Protein 3H3M (pdb70)

Radius of gyration: 16.17 Å; Cα contacts (8 Å, |Δi|>4): 154; chains: 2; bounding box: 50×32×34 Å

Secondary structure (DSSP, 8-state):
--HHHHHHHHHHHHH--HHHHTT-HHHHHHHHHHHHHHHHHHHHH-S-S---STTT--HHHHHHHHHHHHHHHHHHHHHHHHHHHH-/-THHHHHHHHHHHH--HHHHTT-HHHHHHHHHHHHHHHHHH----HHHH--HHHHHHHHHHHHHHHHHHHHHHHHHHHH-

Sequence (167 aa):
APVLEIYQDIANLTSRLAAANASNWDLVLNHGQEYVCLVERLRELEPGEPLDEAARGKFDLLVRILENDAAVRDLALPQLARLSDLLPVLEIYQDIANLTSRLAAANASNWDLVLNHGQEYVCLVERLRELDEAARGKFDLLVRILENDAAVRDLALPQLARLSDLL

CATH classification: 1.20.58.380

B-factor: mean 13.28, std 10.55, range [2.0, 56.04]

InterPro domains:
  IPR008622 Flagellar protein FliT [PF05400] (21-120)

Organism: Bordetella bronchiseptica (strain ATCC BAA-588 / NCTC 13252 / RB50) (NCBI:txid257310)

Foldseek 3Di:
DCLLVLLVVLLVLLVCLVCLVVVNVVVNVVSVVVNVVSVVVNVVCDDDDDDDVVSVVSVVSVVSNVVSVVSSCVSPVVVVVVVVVVD/DLVVLLQVLLVLLVCLVCLVVVVVVVNVVSVVVNVVSVVVSVVDDPVRVVSVVSVVSNVVSVVSSCVSPVVVVVVVVVVD

Nearest PDB structures (foldseek):
  3h3m-assembly1_A  TM=1.012E+00  e=1.451E-10  Bordetella bronchiseptica
  3a7m-assembly1_B  TM=8.554E-01  e=2.026E-02  Salmonella enterica subsp. enterica serovar Typhimurium
  3pur-assembly2_C  TM=3.095E-01  e=3.708E+00  Caenorhabditis elegans

Solvent-accessible surface area: 8475 Å² total

Structure (mmCIF, N/CA/C/O backbone):
data_3H3M
#
_entry.id   3H3M
#
_cell.length_a   67.751
_cell.length_b   67.751
_cell.length_c   82.289
_cell.angle_alpha   90.00
_cell.angle_beta   90.00
_cell.angle_gamma   90.00
#
_symmetry.space_group_name_H-M   'P 41 21 2'
#
loop_
_entity.id
_entity.type
_entity.pdbx_description
1 polymer 'Flagellar protein FliT'
2 non-polymer 'UNKNOWN LIGAND'
3 water water
#
loop_
_atom_site.group_PDB
_atom_site.id
_atom_site.type_symbol
_atom_site.label_atom_id
_atom_site.label_alt_id
_atom_site.label_comp_id
_atom_site.label_asym_id
_atom_site.label_entity_id
_atom_site.label_seq_id
_atom_site.pdbx_PDB_ins_code
_atom_site.Cartn_x
_atom_site.Cartn_y
_atom_site.Cartn_z
_atom_site.occupancy
_atom_site.B_iso_or_equiv
_atom_site.auth_seq_id
_atom_site.auth_comp_id
_atom_site.auth_asym_id
_atom_site.auth_atom_id
_atom_site.pdbx_PDB_model_num
ATOM 1 N N . ALA A 1 18 ? 19.347 40.055 53.755 1.00 45.73 18 ALA A N 1
ATOM 2 C CA . ALA A 1 18 ? 19.087 39.593 52.344 1.00 44.94 18 ALA A CA 1
ATOM 3 C C . ALA A 1 18 ? 20.418 39.589 51.524 1.00 44.38 18 ALA A C 1
ATOM 4 O O . ALA A 1 18 ? 21.431 40.243 51.936 1.00 45.11 18 ALA A O 1
ATOM 6 N N . PRO A 1 19 ? 20.437 38.845 50.387 1.00 41.48 19 PRO A N 1
ATOM 7 C CA . PRO A 1 19 ? 21.691 38.611 49.648 1.00 39.30 19 PRO A CA 1
ATOM 8 C C . PRO A 1 19 ? 22.139 39.732 48.702 1.00 36.85 19 PRO A C 1
ATOM 9 O O . PRO A 1 19 ? 23.343 39.866 48.455 1.00 36.65 19 PRO A O 1
ATOM 13 N N . VAL A 1 20 ? 21.201 40.518 48.171 1.00 33.79 20 VAL A N 1
ATOM 14 C CA . VAL A 1 20 ? 21.557 41.634 47.275 1.00 31.17 20 VAL A CA 1
ATOM 15 C C . VAL A 1 20 ? 22.241 42.762 48.029 1.00 29.00 20 VAL A C 1
ATOM 16 O O . VAL A 1 20 ? 23.042 43.507 47.456 1.00 28.19 20 VAL A O 1
ATOM 20 N N . LEU A 1 21 ? 21.927 42.878 49.315 1.00 26.52 21 LEU A N 1
ATOM 21 C CA . LEU A 1 21 ? 22.662 43.765 50.188 1.00 24.87 21 LEU A CA 1
ATOM 22 C C . LEU A 1 21 ? 24.151 43.336 50.212 1.00 23.43 21 LEU A C 1
ATOM 23 O O . LEU A 1 21 ? 25.030 44.185 50.355 1.00 22.90 21 LEU A O 1
ATOM 25 N N . GLU A 1 22 ? 24.438 42.039 50.030 1.00 21.92 22 GLU A N 1
ATOM 26 C CA . GLU A 1 22 ? 25.825 41.534 50.109 1.00 20.54 22 GLU A CA 1
ATOM 27 C C . GLU A 1 22 ? 26.651 42.115 48.986 1.00 19.28 22 GLU A C 1
ATOM 28 O O . GLU A 1 22 ? 27.810 42.473 49.202 1.00 19.50 22 GLU A O 1
ATOM 30 N N . ILE A 1 23 ? 26.050 42.216 47.796 1.00 17.63 23 ILE A N 1
ATOM 31 C CA . ILE A 1 23 ? 26.753 42.748 46.616 1.00 16.19 23 ILE A CA 1
ATOM 32 C C . ILE A 1 23 ? 26.971 44.267 46.682 1.00 14.46 23 ILE A C 1
ATOM 33 O O . ILE A 1 23 ? 28.017 44.747 46.266 1.00 14.53 23 ILE A O 1
ATOM 38 N N . TYR A 1 24 ? 26.013 45.021 47.197 1.00 12.38 24 TYR A N 1
ATOM 39 C CA . TYR A 1 24 ? 26.244 46.430 47.369 1.00 11.80 24 TYR A CA 1
ATOM 40 C C . TYR A 1 24 ? 27.414 46.665 48.324 1.00 10.99 24 TYR A C 1
ATOM 41 O O . TYR A 1 24 ? 28.218 47.570 48.139 1.00 9.25 24 TYR A O 1
ATOM 50 N N . GLN A 1 25 ? 27.491 45.848 49.364 1.00 1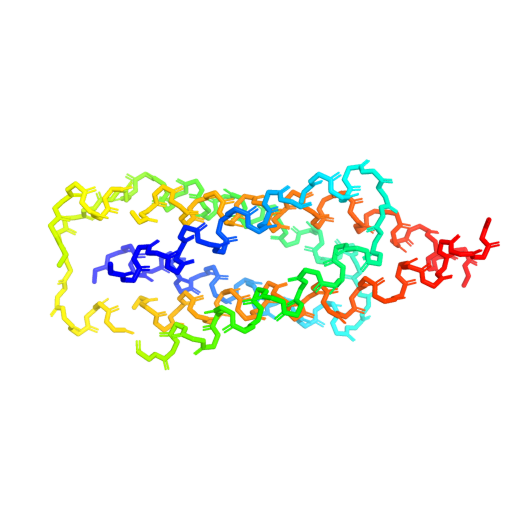0.51 25 GLN A N 1
ATOM 51 C CA . GLN A 1 25 ? 28.573 45.969 50.335 1.00 9.91 25 GLN A CA 1
ATOM 52 C C . GLN A 1 25 ? 29.907 45.734 49.630 1.00 8.19 25 GLN A C 1
ATOM 53 O O . GLN A 1 25 ? 30.815 46.532 49.748 1.00 7.77 25 GLN A O 1
ATOM 59 N N . ASP A 1 26 ? 29.990 44.656 48.861 1.00 7.15 26 ASP A N 1
ATOM 60 C CA . ASP A 1 26 ? 31.209 44.309 48.140 1.00 7.04 26 ASP A CA 1
ATOM 61 C C . ASP A 1 26 ? 31.655 45.369 47.181 1.00 5.95 26 ASP A C 1
ATOM 62 O O . ASP A 1 26 ? 32.858 45.539 47.001 1.00 6.18 26 ASP A O 1
ATOM 67 N N . ILE A 1 27 ? 30.701 46.034 46.523 1.00 5.58 27 ILE A N 1
ATOM 68 C CA . ILE A 1 27 ? 31.006 47.141 45.589 1.00 5.56 27 ILE A CA 1
ATOM 69 C C . ILE A 1 27 ? 31.488 48.385 46.333 1.00 5.13 27 ILE A C 1
ATOM 70 O O . ILE A 1 27 ? 32.419 49.075 45.877 1.00 6.04 27 ILE A O 1
ATOM 75 N N . ALA A 1 28 ? 30.858 48.671 47.462 1.00 3.66 28 ALA A N 1
ATOM 76 C CA . ALA A 1 28 ? 31.344 49.687 48.344 1.00 3.49 28 ALA A CA 1
ATOM 77 C C . ALA A 1 28 ? 32.766 49.336 48.795 1.00 3.25 28 ALA A C 1
ATOM 78 O O . ALA A 1 28 ? 33.652 50.180 48.792 1.00 3.24 28 ALA A O 1
ATOM 80 N N . ASN A 1 29 ? 33.030 48.081 49.136 1.00 3.17 29 ASN A N 1
ATOM 81 C CA . ASN A 1 29 ? 34.378 47.766 49.643 1.00 3.00 29 ASN A CA 1
ATOM 82 C C . ASN A 1 29 ? 35.394 47.939 48.532 1.00 2.00 29 ASN A C 1
ATOM 83 O O . ASN A 1 29 ? 36.463 48.547 48.728 1.00 2.00 29 ASN A O 1
ATOM 88 N N . LEU A 1 30 ? 35.021 47.451 47.355 1.00 2.00 30 LEU A N 1
ATOM 89 C CA . LEU A 1 30 ? 35.863 47.541 46.192 1.00 2.00 30 LEU A CA 1
ATOM 90 C C . LEU A 1 30 ? 36.137 48.986 45.797 1.00 2.00 30 LEU A C 1
ATOM 91 O O . LEU A 1 30 ? 37.261 49.336 45.526 1.00 2.00 30 LEU A O 1
ATOM 96 N N . THR A 1 31 ? 35.102 49.825 45.806 1.00 2.00 31 THR A N 1
ATOM 97 C CA . THR A 1 31 ? 35.255 51.245 45.451 1.00 2.00 31 THR A CA 1
ATOM 98 C C . THR A 1 31 ? 36.122 51.988 46.468 1.00 2.04 31 THR A C 1
ATOM 99 O O . THR A 1 31 ? 36.806 52.943 46.104 1.00 2.00 31 THR A O 1
ATOM 103 N N . SER A 1 32 ? 36.125 51.514 47.722 1.00 2.85 32 SER A N 1
ATOM 104 C CA . SER A 1 32 ? 37.008 52.058 48.754 1.00 3.38 32 SER A CA 1
ATOM 105 C C . SER A 1 32 ? 38.480 51.656 48.487 1.00 3.62 32 SER A C 1
ATOM 106 O O . SER A 1 32 ? 39.410 52.459 48.672 1.00 2.60 32 SER A O 1
ATOM 109 N N . ARG A 1 33 ? 38.697 50.420 48.050 1.00 3.98 33 ARG A N 1
ATOM 110 C CA . ARG A 1 33 ? 40.026 50.016 47.572 1.00 3.98 33 ARG A CA 1
ATOM 111 C C . ARG A 1 33 ? 40.428 50.865 46.371 1.00 3.34 33 ARG A C 1
ATOM 112 O O . ARG A 1 33 ? 41.581 51.311 46.275 1.00 3.02 33 ARG A O 1
ATOM 128 N N . LEU A 1 35 ? 39.588 53.878 45.691 1.00 2.00 35 LEU A N 1
ATOM 129 C CA . LEU A 1 35 ? 39.946 55.181 46.312 1.00 2.00 35 LEU A CA 1
ATOM 130 C C . LEU A 1 35 ? 41.343 55.186 46.945 1.00 2.00 35 LEU A C 1
ATOM 131 O O . LEU A 1 35 ? 42.071 56.129 46.733 1.00 2.46 35 LEU A O 1
ATOM 136 N N . ALA A 1 36 ? 41.693 54.145 47.703 1.00 2.08 36 ALA A N 1
ATOM 137 C CA . ALA A 1 36 ? 43.036 54.024 48.265 1.00 3.34 36 ALA A CA 1
ATOM 138 C C . ALA A 1 36 ? 44.156 54.008 47.190 1.00 3.65 36 ALA A C 1
ATOM 139 O O . ALA A 1 36 ? 45.145 54.699 47.334 1.00 5.41 36 ALA A O 1
ATOM 141 N N . ALA A 1 37 ? 44.013 53.215 46.141 1.00 3.16 37 ALA A N 1
ATOM 142 C CA . ALA A 1 37 ? 44.917 53.274 44.996 1.00 2.61 37 ALA A CA 1
ATOM 143 C C . ALA A 1 37 ? 45.012 54.660 44.336 1.00 2.46 37 ALA A C 1
ATOM 144 O O . ALA A 1 37 ? 46.091 55.138 44.013 1.00 3.49 37 ALA A O 1
ATOM 146 N N . ALA A 1 38 ? 43.881 55.258 44.038 1.00 2.00 38 ALA A N 1
ATOM 147 C CA . ALA A 1 38 ? 43.846 56.619 43.484 1.00 2.00 38 ALA A CA 1
ATOM 148 C C . ALA A 1 38 ? 44.591 57.618 44.392 1.00 2.00 38 ALA A C 1
ATOM 149 O O . ALA A 1 38 ? 45.361 58.461 43.941 1.00 2.26 38 ALA A O 1
ATOM 151 N N . ASN A 1 39 ? 44.330 57.525 45.675 1.00 2.00 39 ASN A N 1
ATOM 152 C CA . ASN A 1 39 ? 45.066 58.261 46.662 1.00 2.00 39 ASN A CA 1
ATOM 153 C C . ASN A 1 39 ? 46.615 58.144 46.509 1.00 2.00 39 ASN A C 1
ATOM 154 O O . ASN A 1 39 ? 47.331 59.111 46.770 1.00 2.00 39 ASN A O 1
ATOM 159 N N . ALA A 1 40 ? 47.093 56.967 46.098 1.00 2.00 40 ALA A N 1
ATOM 160 C CA . ALA A 1 40 ? 48.517 56.660 46.017 1.00 2.00 40 ALA A CA 1
ATOM 161 C C . ALA A 1 40 ? 48.955 56.837 44.583 1.00 2.00 40 ALA A C 1
ATOM 162 O O . ALA A 1 40 ? 50.043 56.416 44.242 1.00 2.00 40 ALA A O 1
ATOM 164 N N . SER A 1 41 ? 48.089 57.391 43.751 1.00 2.00 41 SER A N 1
ATOM 165 C CA . SER A 1 41 ? 48.361 57.562 42.321 1.00 2.59 41 SER A CA 1
ATOM 166 C C . SER A 1 41 ? 48.677 56.267 41.579 1.00 2.59 41 SER A C 1
ATOM 167 O O . SER A 1 41 ? 49.459 56.253 40.643 1.00 3.04 41 SER A O 1
ATOM 170 N N . ASN A 1 42 ? 48.037 55.185 41.975 1.00 2.51 42 ASN A N 1
ATOM 171 C CA . ASN A 1 42 ? 48.328 53.899 41.363 1.00 2.95 42 ASN A CA 1
ATOM 172 C C . ASN A 1 42 ? 47.180 53.671 40.423 1.00 2.68 42 ASN A C 1
ATOM 173 O O . ASN A 1 42 ? 46.183 53.011 40.724 1.00 3.49 42 ASN A O 1
ATOM 178 N N . TRP A 1 43 ? 47.322 54.296 39.281 1.00 2.25 43 TRP A N 1
ATOM 179 C CA . TRP A 1 43 ? 46.270 54.304 38.286 1.00 2.00 43 TRP A CA 1
ATOM 180 C C . TRP A 1 43 ? 46.010 52.907 37.781 1.00 2.00 43 TRP A C 1
ATOM 181 O O . TRP A 1 43 ? 44.872 52.524 37.655 1.00 2.00 43 TRP A O 1
ATOM 192 N N . ASP A 1 44 ? 47.055 52.119 37.639 1.00 2.00 44 ASP A N 1
ATOM 193 C CA . ASP A 1 44 ? 46.954 50.757 37.083 1.00 2.00 44 ASP A CA 1
ATOM 194 C C . ASP A 1 44 ? 46.273 49.766 38.028 1.00 2.00 44 ASP A C 1
ATOM 195 O O . ASP A 1 44 ? 45.584 48.848 37.572 1.00 2.00 44 ASP A O 1
ATOM 200 N N . LEU A 1 45 ? 46.429 49.983 39.319 1.00 2.00 45 LEU A N 1
ATOM 201 C CA . LEU A 1 45 ? 45.707 49.237 40.308 1.00 2.00 45 LEU A CA 1
ATOM 202 C C . LEU A 1 45 ? 44.250 49.629 40.257 1.00 2.00 45 LEU A C 1
ATOM 203 O O . LEU A 1 45 ? 43.352 48.757 40.199 1.00 2.08 45 LEU A O 1
ATOM 208 N N . VAL A 1 46 ? 43.981 50.929 40.207 1.00 2.00 46 VAL A N 1
ATOM 209 C CA . VAL A 1 46 ? 42.587 51.385 40.156 1.00 2.00 46 VAL A CA 1
ATOM 210 C C . VAL A 1 46 ? 41.898 50.667 39.008 1.00 2.00 46 VAL A C 1
ATOM 211 O O . VAL A 1 46 ? 40.807 50.116 39.192 1.00 2.00 46 VAL A O 1
ATOM 215 N N . LEU A 1 47 ? 42.546 50.659 37.831 1.00 2.00 47 LEU A N 1
ATOM 216 C CA . LEU A 1 47 ? 42.012 49.965 36.653 1.00 2.00 47 LEU A CA 1
ATOM 217 C C . LEU A 1 47 ? 41.872 48.465 36.877 1.00 2.04 47 LEU A C 1
ATOM 218 O O . LEU A 1 47 ? 40.940 47.848 36.413 1.00 2.00 47 LEU A O 1
ATOM 223 N N . ASN A 1 48 ? 42.853 47.873 37.558 1.00 2.11 48 ASN A N 1
ATOM 224 C CA . ASN A 1 48 ? 42.782 46.456 37.803 1.00 2.36 48 ASN A CA 1
ATOM 225 C C . ASN A 1 48 ? 41.583 46.109 38.690 1.00 2.18 48 ASN A C 1
ATOM 226 O O . ASN A 1 48 ? 40.937 45.100 38.475 1.00 2.00 48 ASN A O 1
ATOM 231 N N . HIS A 1 49 ? 41.279 46.983 39.659 1.00 2.96 49 HIS A N 1
ATOM 232 C CA . HIS A 1 49 ? 40.071 46.830 40.518 1.00 2.77 49 HIS A CA 1
ATOM 233 C C . HIS A 1 49 ? 38.765 46.904 39.715 1.00 3.61 49 HIS A C 1
ATOM 234 O O . HIS A 1 49 ? 37.761 46.326 40.097 1.00 3.32 49 HIS A O 1
ATOM 241 N N . GLY A 1 50 ? 38.775 47.635 38.608 1.00 5.17 50 GLY A N 1
ATOM 242 C CA . GLY A 1 50 ? 37.633 47.682 37.711 1.00 6.37 50 GLY A CA 1
ATOM 243 C C . GLY A 1 50 ? 37.225 46.333 37.153 1.00 8.11 50 GLY A C 1
ATOM 244 O O . GLY A 1 50 ? 36.075 46.151 36.718 1.00 8.50 50 GLY A O 1
ATOM 245 N N . GLN A 1 51 ? 38.139 45.365 37.139 1.00 10.45 51 GLN A N 1
ATOM 246 C CA . GLN A 1 51 ? 37.767 44.044 36.604 1.00 11.86 51 GLN A CA 1
ATOM 247 C C . GLN A 1 51 ? 36.762 43.346 37.513 1.00 12.67 51 GLN A C 1
ATOM 248 O O . GLN A 1 51 ? 35.708 42.869 37.072 1.00 12.68 51 GLN A O 1
ATOM 251 N N . GLU A 1 52 ? 37.074 43.336 38.799 1.00 13.73 52 GLU A N 1
ATOM 252 C CA . GLU A 1 52 ? 36.160 42.833 39.813 1.00 13.82 52 GLU A CA 1
ATOM 253 C C . GLU A 1 52 ? 34.867 43.635 39.777 1.00 13.59 52 GLU A C 1
ATOM 254 O O . GLU A 1 52 ? 33.782 43.071 39.847 1.00 14.16 52 GLU A O 1
ATOM 260 N N . TYR A 1 53 ? 34.995 44.952 39.631 1.00 13.74 53 TYR A N 1
ATOM 261 C CA . TYR A 1 53 ? 33.865 45.889 39.661 1.00 14.16 53 TYR A CA 1
ATOM 262 C C . TYR A 1 53 ? 32.785 45.495 38.685 1.00 13.59 53 TYR A C 1
ATOM 263 O O . TYR A 1 53 ? 31.629 45.531 39.017 1.00 13.34 53 TYR A O 1
ATOM 272 N N . VAL A 1 54 ? 33.182 45.090 37.489 1.00 14.15 54 VAL A N 1
ATOM 273 C CA . VAL A 1 54 ? 32.242 44.749 36.414 1.00 14.31 54 VAL A CA 1
ATOM 274 C C . VAL A 1 54 ? 31.577 43.400 36.664 1.00 14.04 54 VAL A C 1
ATOM 275 O O . VAL A 1 54 ? 30.407 43.180 36.317 1.00 13.39 54 VAL A O 1
ATOM 279 N N . CYS A 1 55 ? 32.336 42.511 37.290 1.00 14.01 55 CYS A N 1
ATOM 280 C CA . CYS A 1 55 ? 31.814 41.227 37.766 1.00 14.54 55 CYS A CA 1
ATOM 281 C C . CYS A 1 55 ? 30.676 41.421 38.751 1.00 12.34 55 CYS A C 1
ATOM 282 O O . CYS A 1 55 ? 29.656 40.754 38.683 1.00 12.12 55 CYS A O 1
ATOM 285 N N . LEU A 1 56 ? 30.925 42.341 39.681 1.00 10.43 56 LEU A N 1
ATOM 286 C CA . LEU A 1 56 ? 30.073 42.625 40.822 1.00 8.46 56 LEU A CA 1
ATOM 287 C C . LEU A 1 56 ? 28.780 43.301 40.348 1.00 7.24 56 LEU A C 1
ATOM 288 O O . LEU A 1 56 ? 27.706 43.030 40.864 1.00 7.06 56 LEU A O 1
ATOM 293 N N . VAL A 1 57 ? 28.895 44.149 39.336 1.00 6.14 57 VAL A N 1
ATOM 294 C CA . VAL A 1 57 ? 27.749 44.825 38.746 1.00 5.52 57 VAL A CA 1
ATOM 295 C C . VAL A 1 57 ? 26.895 43.831 37.968 1.00 4.72 57 VAL A C 1
ATOM 296 O O . VAL A 1 57 ? 25.691 43.866 38.087 1.00 3.85 57 VAL A O 1
ATOM 300 N N . GLU A 1 58 ? 27.520 42.917 37.235 1.00 5.35 58 GLU A N 1
ATOM 301 C CA . GLU A 1 58 ? 26.789 41.854 36.555 1.00 6.41 58 GLU A CA 1
ATOM 302 C C . GLU A 1 58 ? 25.981 41.043 37.578 1.00 7.16 58 GLU A C 1
ATOM 303 O O . GLU A 1 58 ? 24.765 40.800 37.379 1.00 6.06 58 GLU A O 1
ATOM 306 N N . ARG A 1 59 ? 26.633 40.659 38.682 1.00 7.57 59 ARG A N 1
ATOM 307 C CA . ARG A 1 59 ? 25.983 39.791 39.676 1.00 8.58 59 ARG A CA 1
ATOM 308 C C . ARG A 1 59 ? 24.834 40.532 40.316 1.00 8.47 59 ARG A C 1
ATOM 309 O O . ARG A 1 59 ? 23.780 39.972 40.548 1.00 8.91 59 ARG A O 1
ATOM 312 N N . LEU A 1 60 ? 25.061 41.807 40.585 1.00 8.74 60 LEU A N 1
ATOM 313 C CA . LEU A 1 60 ? 24.027 42.710 41.043 1.00 9.21 60 LEU A CA 1
ATOM 314 C C . LEU A 1 60 ? 22.865 42.692 40.084 1.00 9.74 60 LEU A C 1
ATOM 315 O O . LEU A 1 60 ? 21.712 42.707 40.491 1.00 9.35 60 LEU A O 1
ATOM 320 N N . ARG A 1 61 ? 23.185 42.696 38.802 1.00 10.44 61 ARG A N 1
ATOM 321 C CA . ARG A 1 61 ? 22.173 42.799 37.783 1.00 11.74 61 ARG A CA 1
ATOM 322 C C . ARG A 1 61 ? 21.257 41.551 37.674 1.00 13.29 61 ARG A C 1
ATOM 323 O O . ARG A 1 61 ? 20.092 41.648 37.270 1.00 13.12 61 ARG A O 1
ATOM 331 N N . GLU A 1 62 ? 21.770 40.405 38.111 1.00 15.32 62 GLU A N 1
ATOM 332 C CA . GLU A 1 62 ? 21.009 39.147 38.143 1.00 16.80 62 GLU A CA 1
ATOM 333 C C . GLU A 1 62 ? 19.989 39.101 39.309 1.00 18.81 62 GLU A C 1
ATOM 334 O O . GLU A 1 62 ? 18.868 38.654 39.115 1.00 19.33 62 GLU A O 1
ATOM 340 N N . LEU A 1 63 ? 20.367 39.595 40.490 1.00 21.64 63 LEU A N 1
ATOM 341 C CA . LEU A 1 63 ? 19.458 39.709 41.662 1.00 24.05 63 LEU A CA 1
ATOM 342 C C . LEU A 1 63 ? 18.413 40.860 41.569 1.00 26.32 63 LEU A C 1
ATOM 343 O O . LEU A 1 63 ? 17.316 40.786 42.152 1.00 26.16 63 LEU A O 1
ATOM 346 N N . GLU A 1 64 ? 18.758 41.924 40.856 1.00 29.11 64 GLU A N 1
ATOM 347 C CA . GLU A 1 64 ? 17.968 43.138 40.904 1.00 31.65 64 GLU A CA 1
ATOM 348 C C . GLU A 1 64 ? 17.262 43.416 39.576 1.00 34.56 64 GLU A C 1
ATOM 349 O O . GLU A 1 64 ? 17.794 43.083 38.509 1.00 34.39 64 GLU A O 1
ATOM 355 N N . PRO A 1 65 ? 16.073 44.064 39.636 1.00 38.45 65 PRO A N 1
ATOM 356 C CA . PRO A 1 65 ? 15.431 44.498 40.900 1.00 40.68 65 PRO A CA 1
ATOM 357 C C . PRO A 1 65 ? 14.517 43.476 41.608 1.00 43.05 65 PRO A C 1
ATOM 358 O O . PRO A 1 65 ? 14.390 42.279 41.190 1.00 43.14 65 PRO A O 1
ATOM 362 N N . GLY A 1 66 ? 13.920 43.987 42.693 1.00 45.49 66 GLY A N 1
ATOM 363 C CA . GLY A 1 66 ? 12.982 43.241 43.524 1.00 47.49 66 GLY A CA 1
ATOM 364 C C . GLY A 1 66 ? 13.709 42.339 44.513 1.00 48.86 66 GLY A C 1
ATOM 365 O O . GLY A 1 66 ? 14.968 42.406 44.642 1.00 49.31 66 GLY A O 1
ATOM 366 N N . GLU A 1 67 ? 12.926 41.574 45.295 1.00 50.02 67 GLU A N 1
ATOM 367 C CA . GLU A 1 67 ? 11.514 41.905 45.583 1.00 50.37 67 GLU A CA 1
ATOM 368 C C . GLU A 1 67 ? 11.679 43.185 46.431 1.00 50.49 67 GLU A C 1
ATOM 369 O O . GLU A 1 67 ? 12.848 43.658 46.551 1.00 50.03 67 GLU A O 1
ATOM 375 N N . PRO A 1 68 ? 10.571 43.773 47.014 1.00 49.97 68 PRO A N 1
ATOM 376 C CA . PRO A 1 68 ? 10.780 45.045 47.778 1.00 49.25 68 PRO A CA 1
ATOM 377 C C . PRO A 1 68 ? 11.831 44.828 48.864 1.00 47.99 68 PRO A C 1
ATOM 378 O O . PRO A 1 68 ? 12.350 43.699 48.943 1.00 48.93 68 PRO A O 1
ATOM 382 N N . LEU A 1 69 ? 12.144 45.853 49.669 1.00 45.75 69 LEU A N 1
ATOM 383 C CA . LEU A 1 69 ? 13.135 45.732 50.761 1.00 43.93 69 LEU A CA 1
ATOM 384 C C . LEU A 1 69 ? 12.583 46.248 52.112 1.00 42.36 69 LEU A C 1
ATOM 385 O O . LEU A 1 69 ? 11.635 47.027 52.141 1.00 41.79 69 LEU A O 1
ATOM 388 N N . ASP A 1 70 ? 13.246 45.839 53.203 1.00 40.63 70 ASP A N 1
ATOM 389 C CA . ASP A 1 70 ? 12.705 45.819 54.582 1.00 39.27 70 ASP A CA 1
ATOM 390 C C . ASP A 1 70 ? 12.585 47.113 55.439 1.00 38.07 70 ASP A C 1
ATOM 391 O O . ASP A 1 70 ? 12.271 47.016 56.634 1.00 38.15 70 ASP A O 1
ATOM 393 N N . GLU A 1 71 ? 12.817 48.295 54.858 1.00 36.54 71 GLU A N 1
ATOM 394 C CA . GLU A 1 71 ? 12.903 49.587 55.600 1.00 35.28 71 GLU A CA 1
ATOM 395 C C . GLU A 1 71 ? 14.222 49.731 56.355 1.00 34.15 71 GLU A C 1
ATOM 396 O O . GLU A 1 71 ? 14.901 50.757 56.235 1.00 33.63 71 GLU A O 1
ATOM 399 N N . ALA A 1 72 ? 14.562 48.711 57.143 1.00 32.80 72 ALA A N 1
ATOM 400 C CA . ALA A 1 72 ? 15.885 48.590 57.746 1.00 31.62 72 ALA A CA 1
ATOM 401 C C . ALA A 1 72 ? 16.928 48.376 56.650 1.00 30.57 72 ALA A C 1
ATOM 402 O O . ALA A 1 72 ? 17.956 49.062 56.606 1.00 30.06 72 ALA A O 1
ATOM 404 N N . ALA A 1 73 ? 16.649 47.424 55.764 1.00 29.44 73 ALA A N 1
ATOM 405 C CA . ALA A 1 73 ? 17.533 47.119 54.641 1.00 28.69 73 ALA A CA 1
ATOM 406 C C . ALA A 1 73 ? 17.446 48.133 53.478 1.00 28.00 73 ALA A C 1
ATOM 407 O O . ALA A 1 73 ? 18.222 48.039 52.544 1.00 27.94 73 ALA A O 1
ATOM 409 N N . ARG A 1 74 ? 16.508 49.083 53.530 1.00 27.63 74 ARG A N 1
ATOM 410 C CA . ARG A 1 74 ? 16.386 50.149 52.518 1.00 27.07 74 ARG A CA 1
ATOM 411 C C . ARG A 1 74 ? 17.405 51.250 52.812 1.00 26.52 74 ARG A C 1
ATOM 412 O O . ARG A 1 74 ? 18.208 51.624 51.946 1.00 26.85 74 ARG A O 1
ATOM 420 N N . GLY A 1 75 ? 17.378 51.747 54.040 1.00 25.73 75 GLY A N 1
ATOM 421 C CA . GLY A 1 75 ? 18.322 52.750 54.506 1.00 25.52 75 GLY A CA 1
ATOM 422 C C . GLY A 1 75 ? 19.772 52.301 54.444 1.00 25.25 75 GLY A C 1
ATOM 423 O O . GLY A 1 75 ? 20.654 53.128 54.273 1.00 24.96 75 GLY A O 1
ATOM 432 N N . LYS A 1 77 ? 21.027 50.123 52.086 1.00 21.88 77 LYS A N 1
ATOM 433 C CA . LYS A 1 77 ? 21.406 50.097 50.671 1.00 20.52 77 LYS A CA 1
ATOM 434 C C . LYS A 1 77 ? 21.629 51.533 50.254 1.00 18.73 77 LYS A C 1
ATOM 435 O O . LYS A 1 77 ? 22.658 51.854 49.703 1.00 18.83 77 LYS A O 1
ATOM 441 N N . PHE A 1 78 ? 20.681 52.396 50.576 1.00 16.83 78 PHE A N 1
ATOM 442 C CA . PHE A 1 78 ? 20.808 53.814 50.314 1.00 15.73 78 PHE A CA 1
ATOM 443 C C . PHE A 1 78 ? 22.158 54.354 50.766 1.00 13.45 78 PHE A C 1
ATOM 444 O O . PHE A 1 78 ? 22.792 55.079 50.012 1.00 12.56 78 PHE A O 1
ATOM 452 N N . ASP A 1 79 ? 22.570 54.003 51.987 1.00 11.58 79 ASP A N 1
ATOM 453 C CA . ASP A 1 79 ? 23.892 54.347 52.537 1.00 11.04 79 ASP A CA 1
ATOM 454 C C . ASP A 1 79 ? 25.035 53.811 51.691 1.00 10.04 79 ASP A C 1
ATOM 455 O O . ASP A 1 79 ? 25.950 54.551 51.297 1.00 9.34 79 ASP A O 1
ATOM 460 N N . LEU A 1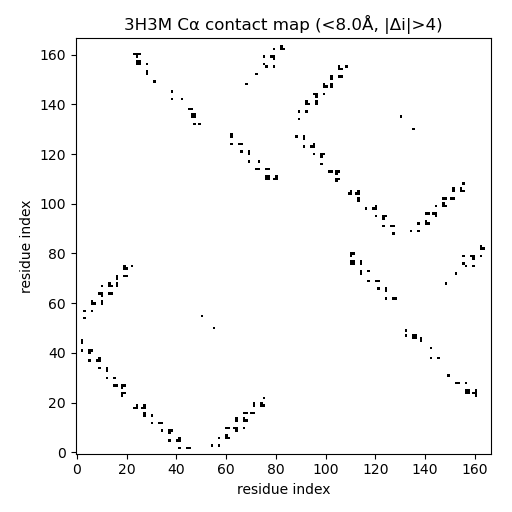 80 ? 24.984 52.508 51.433 1.00 8.97 80 LEU A N 1
ATOM 461 C CA . LEU A 1 80 ? 25.961 51.860 50.549 1.00 8.41 80 LEU A CA 1
ATOM 462 C C . LEU A 1 80 ? 26.115 52.567 49.205 1.00 8.23 80 LEU A C 1
ATOM 463 O O . LEU A 1 80 ? 27.239 52.848 48.775 1.00 9.11 80 LEU A O 1
ATOM 468 N N . LEU A 1 81 ? 24.998 52.927 48.589 1.00 7.98 81 LEU A N 1
ATOM 469 C CA . LEU A 1 81 ? 25.029 53.686 47.361 1.00 8.51 81 LEU A CA 1
ATOM 470 C C . LEU A 1 81 ? 25.686 55.053 47.535 1.00 8.14 81 LEU A C 1
ATOM 471 O O . LEU A 1 81 ? 26.553 55.434 46.776 1.00 7.40 81 LEU A O 1
ATOM 476 N N . VAL A 1 82 ? 25.269 55.803 48.539 1.00 8.32 82 VAL A N 1
ATOM 477 C CA . VAL A 1 82 ? 25.886 57.110 48.760 1.00 7.89 82 VAL A CA 1
ATOM 478 C C . VAL A 1 82 ? 27.393 56.936 48.862 1.00 8.04 82 VAL A C 1
ATOM 479 O O . VAL A 1 82 ? 28.149 57.712 48.295 1.00 7.57 82 VAL A O 1
ATOM 483 N N . ARG A 1 83 ? 27.808 55.890 49.570 1.00 8.11 83 ARG A N 1
ATOM 484 C CA . ARG A 1 83 ? 29.228 55.578 49.740 1.00 8.15 83 ARG A CA 1
ATOM 485 C C . ARG A 1 83 ? 29.930 55.194 48.419 1.00 7.71 83 ARG A C 1
ATOM 486 O O . ARG A 1 83 ? 31.077 55.630 48.177 1.00 6.64 83 ARG A O 1
ATOM 494 N N . ILE A 1 84 ? 29.261 54.368 47.602 1.00 6.53 84 ILE A N 1
ATOM 495 C CA . ILE A 1 84 ? 29.816 53.942 46.304 1.00 5.90 84 ILE A CA 1
ATOM 496 C C . ILE A 1 84 ? 29.946 55.154 45.392 1.00 6.02 84 ILE A C 1
ATOM 497 O O . ILE A 1 84 ? 30.966 55.360 44.739 1.00 5.27 84 ILE A O 1
ATOM 502 N N . LEU A 1 85 ? 28.885 55.945 45.305 1.00 6.41 85 LEU A N 1
ATOM 503 C CA . LEU A 1 85 ? 28.939 57.148 44.494 1.00 6.96 85 LEU A CA 1
ATOM 504 C C . LEU A 1 85 ? 30.013 58.144 45.004 1.00 8.36 85 LEU A C 1
ATOM 505 O O . LEU A 1 85 ? 30.764 58.702 44.208 1.00 9.68 85 LEU A O 1
ATOM 510 N N . GLU A 1 86 ? 30.079 58.384 46.312 1.00 8.99 86 GLU A N 1
ATOM 511 C CA . GLU A 1 86 ? 31.106 59.273 46.881 1.00 9.67 86 GLU A CA 1
ATOM 512 C C . GLU A 1 86 ? 32.524 58.781 46.553 1.00 9.84 86 GLU A C 1
ATOM 513 O O . GLU A 1 86 ? 33.440 59.569 46.263 1.00 10.34 86 GLU A O 1
ATOM 519 N N . ASN A 1 87 ? 32.707 57.470 46.601 1.00 9.74 87 ASN A N 1
ATOM 520 C CA . ASN A 1 87 ? 33.995 56.881 46.237 1.00 9.31 87 ASN A CA 1
ATOM 521 C C . ASN A 1 87 ? 34.346 57.056 44.789 1.00 8.72 87 ASN A C 1
ATOM 522 O O . ASN A 1 87 ? 35.490 57.383 44.444 1.00 10.24 87 ASN A O 1
ATOM 527 N N . ASP A 1 88 ? 33.352 56.902 43.947 1.00 8.46 88 ASP A N 1
ATOM 528 C CA . ASP A 1 88 ? 33.510 57.069 42.515 1.00 7.50 88 ASP A CA 1
ATOM 529 C C . ASP A 1 88 ? 33.901 58.508 42.238 1.00 7.08 88 ASP A C 1
ATOM 530 O O . ASP A 1 88 ? 34.844 58.782 41.492 1.00 6.84 88 ASP A O 1
ATOM 535 N N . ALA A 1 89 ? 33.203 59.447 42.875 1.00 6.89 89 ALA A N 1
ATOM 536 C CA . ALA A 1 89 ? 33.510 60.887 42.681 1.00 5.79 89 ALA A CA 1
ATOM 537 C C . ALA A 1 89 ? 34.922 61.223 43.162 1.00 4.81 89 ALA A C 1
ATOM 538 O O . ALA A 1 89 ? 35.644 61.977 42.527 1.00 4.20 89 ALA A O 1
ATOM 540 N N . ALA A 1 90 ? 35.306 60.634 44.293 1.00 4.84 90 ALA A N 1
ATOM 541 C CA . ALA A 1 90 ? 36.574 60.956 44.946 1.00 4.15 90 ALA A CA 1
ATOM 542 C C . ALA A 1 90 ? 37.756 60.474 44.073 1.00 4.48 90 ALA A C 1
ATOM 543 O O . ALA A 1 90 ? 38.756 61.181 43.961 1.00 4.55 90 ALA A O 1
ATOM 545 N N . VAL A 1 91 ? 37.617 59.307 43.439 1.00 5.62 91 VAL A N 1
ATOM 546 C CA . VAL A 1 91 ? 38.639 58.784 42.489 1.00 6.59 91 VAL A CA 1
ATOM 547 C C . VAL A 1 91 ? 38.848 59.755 41.326 1.00 6.92 91 VAL A C 1
ATOM 548 O O . VAL A 1 91 ? 39.965 60.141 40.987 1.00 7.11 91 VAL A O 1
ATOM 552 N N . ARG A 1 92 ? 37.756 60.162 40.730 1.00 6.74 92 ARG A N 1
ATOM 553 C CA . ARG A 1 92 ? 37.800 61.092 39.639 1.00 7.05 92 ARG A CA 1
ATOM 554 C C . ARG A 1 92 ? 38.464 62.405 40.076 1.00 7.16 92 ARG A C 1
ATOM 555 O O . ARG A 1 92 ? 39.234 63.013 39.333 1.00 7.07 92 ARG A O 1
ATOM 563 N N . ASP A 1 93 ? 38.154 62.851 41.287 1.00 6.85 93 ASP A N 1
ATOM 564 C CA . ASP A 1 93 ? 38.618 64.147 41.768 1.00 6.68 93 ASP A CA 1
ATOM 565 C C . ASP A 1 93 ? 40.100 64.093 42.166 1.00 6.38 93 ASP A C 1
ATOM 566 O O . ASP A 1 93 ? 40.700 65.125 42.432 1.00 6.78 93 ASP A O 1
ATOM 571 N N . LEU A 1 94 ? 40.671 62.893 42.266 1.00 5.65 94 LEU A N 1
ATOM 572 C CA . LEU A 1 94 ? 42.098 62.757 42.547 1.00 5.32 94 LEU A CA 1
ATOM 573 C C . LEU A 1 94 ? 42.887 62.709 41.255 1.00 4.57 94 LEU A C 1
ATOM 574 O O . LEU A 1 94 ? 43.940 63.323 41.142 1.00 3.95 94 LEU A O 1
ATOM 579 N N . ALA A 1 95 ? 42.312 62.019 40.276 1.00 4.97 95 ALA A N 1
ATOM 580 C CA . ALA A 1 95 ? 42.979 61.678 39.025 1.00 5.64 95 ALA A CA 1
ATOM 581 C C . ALA A 1 95 ? 42.906 62.771 37.977 1.00 5.80 95 ALA A C 1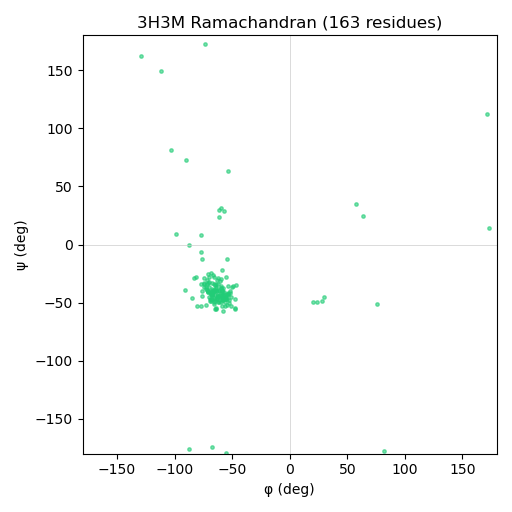
ATOM 582 O O . ALA A 1 95 ? 43.891 63.103 37.301 1.00 6.39 95 ALA A O 1
ATOM 584 N N . LEU A 1 96 ? 41.726 63.321 37.812 1.00 6.11 96 LEU A N 1
ATOM 585 C CA . LEU A 1 96 ? 41.497 64.147 36.648 1.00 6.89 96 LEU A CA 1
ATOM 586 C C . LEU A 1 96 ? 42.260 65.468 36.705 1.00 7.12 96 LEU A C 1
ATOM 587 O O . LEU A 1 96 ? 42.675 65.982 35.638 1.00 7.44 96 LEU A O 1
ATOM 592 N N . PRO A 1 97 ? 42.477 66.032 37.911 1.00 6.85 97 PRO A N 1
ATOM 593 C CA . PRO A 1 97 ? 43.251 67.285 37.854 1.00 6.97 97 PRO A CA 1
ATOM 594 C C . PRO A 1 97 ? 44.685 67.021 37.404 1.00 7.32 97 PRO A C 1
ATOM 595 O O . PRO A 1 97 ? 45.259 67.800 36.666 1.00 7.22 97 PRO A O 1
ATOM 599 N N . GLN A 1 98 ? 45.226 65.868 37.778 1.00 8.09 98 GLN A N 1
ATOM 600 C CA . GLN A 1 98 ? 46.547 65.452 37.272 1.00 7.98 98 GLN A CA 1
ATOM 601 C C . GLN A 1 98 ? 46.557 65.157 35.774 1.00 7.11 98 GLN A C 1
ATOM 602 O O . GLN A 1 98 ? 47.521 65.474 35.079 1.00 6.72 98 GLN A O 1
ATOM 608 N N . LEU A 1 99 ? 45.501 64.519 35.283 1.00 6.44 99 LEU A N 1
ATOM 609 C CA . LEU A 1 99 ? 45.400 64.220 33.847 1.00 5.76 99 LEU A CA 1
ATOM 610 C C . LEU A 1 99 ? 45.321 65.509 33.063 1.00 5.51 99 LEU A C 1
ATOM 611 O O . LEU A 1 99 ? 46.134 65.717 32.177 1.00 5.74 99 LEU A O 1
ATOM 616 N N . ALA A 1 100 ? 44.365 66.371 33.413 1.00 5.22 100 ALA A N 1
ATOM 617 C CA . ALA A 1 100 ? 44.196 67.685 32.768 1.00 6.58 100 ALA A CA 1
ATOM 618 C C . ALA A 1 100 ? 45.515 68.437 32.649 1.00 7.51 100 ALA A C 1
ATOM 619 O O . ALA A 1 100 ? 45.913 68.853 31.562 1.00 7.35 100 ALA A O 1
ATOM 621 N N . ARG A 1 101 ? 46.166 68.602 33.792 1.00 9.09 101 ARG A N 1
ATOM 622 C CA . ARG A 1 101 ? 47.479 69.247 33.898 1.00 10.76 101 ARG A CA 1
ATOM 623 C C . ARG A 1 101 ? 48.522 68.676 32.917 1.00 11.25 101 ARG A C 1
ATOM 624 O O . ARG A 1 101 ? 49.147 69.413 32.138 1.00 11.54 101 ARG A O 1
ATOM 632 N N . LEU A 1 102 ? 48.696 67.364 32.945 1.00 11.80 102 LEU A N 1
ATOM 633 C CA . LEU A 1 102 ? 49.739 66.711 32.149 1.00 12.33 102 LEU A CA 1
ATOM 634 C C . LEU A 1 102 ? 49.375 66.746 30.689 1.00 12.51 102 LEU A C 1
ATOM 635 O O . LEU A 1 102 ? 50.244 66.834 29.831 1.00 12.95 102 LEU A O 1
ATOM 640 N 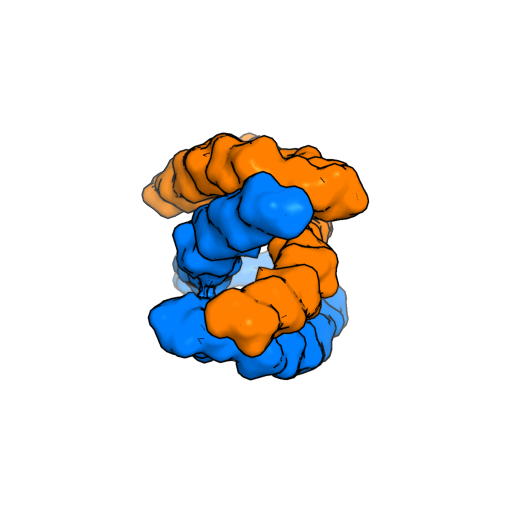N . SER A 1 103 ? 48.083 66.678 30.394 1.00 13.30 103 SER A N 1
ATOM 641 C CA . SER A 1 103 ? 47.639 66.799 29.016 1.00 13.80 103 SER A CA 1
ATOM 642 C C . SER A 1 103 ? 47.980 68.151 28.460 1.00 14.47 103 SER A C 1
ATOM 643 O O . SER A 1 103 ? 48.509 68.218 27.374 1.00 14.46 103 SER A O 1
ATOM 646 N N . ASP A 1 104 ? 47.684 69.210 29.217 1.00 15.88 104 ASP A N 1
ATOM 647 C CA . ASP A 1 104 ? 48.038 70.587 28.862 1.00 17.15 104 ASP A CA 1
ATOM 648 C C . ASP A 1 104 ? 49.495 70.724 28.391 1.00 18.38 104 ASP A C 1
ATOM 649 O O . ASP A 1 104 ? 49.777 71.508 27.485 1.00 18.99 104 ASP A O 1
ATOM 652 N N . LEU A 1 105 ? 50.406 69.941 28.971 1.00 19.52 105 LEU A N 1
ATOM 653 C CA . LEU A 1 105 ? 51.843 70.032 28.655 1.00 20.51 105 LEU A CA 1
ATOM 654 C C . LEU A 1 105 ? 52.266 69.482 27.269 1.00 21.22 105 LEU A C 1
ATOM 655 O O . LEU A 1 105 ? 52.942 70.176 26.498 1.00 20.99 105 LEU A O 1
ATOM 660 N N . LEU A 1 106 ? 51.861 68.246 26.967 1.00 21.95 106 LEU A N 1
ATOM 661 C CA . LEU A 1 106 ? 52.205 67.593 25.698 1.00 22.54 106 LEU A CA 1
ATOM 662 C C . LEU A 1 106 ? 51.586 68.282 24.473 1.00 22.81 106 LEU A C 1
ATOM 663 O O . LEU A 1 106 ? 50.873 69.286 24.588 1.00 23.05 106 LEU A O 1
ATOM 668 N N . PRO B 1 19 ? 10.107 62.224 42.678 1.00 20.77 19 PRO B N 1
ATOM 669 C CA . PRO B 1 19 ? 10.760 61.689 43.894 1.00 20.28 19 PRO B CA 1
ATOM 670 C C . PRO B 1 19 ? 12.303 61.700 43.836 1.00 19.59 19 PRO B C 1
ATOM 671 O O . PRO B 1 19 ? 12.892 62.455 43.045 1.00 19.74 19 PRO B O 1
ATOM 675 N N . VAL B 1 20 ? 12.938 60.884 44.698 1.00 18.43 20 VAL B N 1
ATOM 676 C CA . VAL B 1 20 ? 14.377 60.535 44.626 1.00 16.51 20 VAL B CA 1
ATOM 677 C C . VAL B 1 20 ? 14.830 59.963 43.273 1.00 15.92 20 VAL B C 1
ATOM 678 O O . VAL B 1 20 ? 16.038 59.784 43.050 1.00 15.62 20 VAL B O 1
ATOM 682 N N . LEU B 1 21 ? 13.872 59.604 42.409 1.00 14.62 21 LEU B N 1
ATOM 683 C CA . LEU B 1 21 ? 14.164 59.246 41.007 1.00 13.49 21 LEU B CA 1
ATOM 684 C C . LEU B 1 21 ? 14.717 60.441 40.241 1.00 11.72 21 LEU B C 1
ATOM 685 O O . LEU B 1 21 ? 15.568 60.262 39.362 1.00 12.47 21 LEU B O 1
ATOM 690 N N . GLU B 1 22 ? 14.238 61.637 40.571 1.00 9.52 22 GLU B N 1
ATOM 691 C CA . GLU B 1 22 ? 14.683 62.861 39.932 1.00 8.33 22 GLU B CA 1
ATOM 692 C C . GLU B 1 22 ? 16.183 62.994 40.073 1.00 7.39 22 GLU B C 1
ATOM 693 O O . GLU B 1 22 ? 16.889 63.328 39.104 1.00 5.98 22 GLU B O 1
ATOM 695 N N . ILE B 1 23 ? 16.652 62.741 41.298 1.00 6.61 23 ILE B N 1
ATOM 696 C CA . ILE B 1 23 ? 18.046 62.890 41.648 1.00 6.07 23 ILE B CA 1
ATOM 697 C C . ILE B 1 23 ? 18.832 61.880 40.839 1.00 6.36 23 ILE B C 1
ATOM 698 O O . ILE B 1 23 ? 19.767 62.227 40.098 1.00 6.13 23 ILE B O 1
ATOM 703 N N . TYR B 1 24 ? 18.430 60.629 40.983 1.00 6.39 24 TYR B N 1
ATOM 704 C CA . TYR B 1 24 ? 19.026 59.549 40.234 1.00 7.05 24 TYR B CA 1
ATOM 705 C C . TYR B 1 24 ? 19.045 59.844 38.765 1.00 6.76 24 TYR B C 1
ATOM 706 O O . TYR B 1 24 ? 20.014 59.548 38.106 1.00 5.84 24 TYR B O 1
ATOM 715 N N . GLN B 1 25 ? 17.972 60.444 38.246 1.00 7.16 25 GLN B N 1
ATOM 716 C CA . GLN B 1 25 ? 17.938 60.750 36.833 1.00 7.15 25 GLN B CA 1
ATOM 717 C C . GLN B 1 25 ? 18.991 61.753 36.562 1.00 6.29 25 GLN B C 1
ATOM 718 O O . GLN B 1 25 ? 19.778 61.586 35.651 1.00 7.53 25 GLN B O 1
ATOM 721 N N . ASP B 1 26 ? 19.054 62.774 37.385 1.00 5.66 26 ASP B N 1
ATOM 722 C CA . ASP B 1 26 ? 20.000 63.849 37.138 1.00 5.48 26 ASP B CA 1
ATOM 723 C C . ASP B 1 26 ? 21.422 63.372 37.235 1.00 4.50 26 ASP B C 1
ATOM 724 O O . ASP B 1 26 ? 22.236 63.790 36.419 1.00 5.50 26 ASP B O 1
ATOM 729 N N . ILE B 1 27 ? 21.728 62.486 38.187 1.00 3.15 27 ILE B N 1
ATOM 730 C CA . ILE B 1 27 ? 23.093 61.954 38.292 1.00 2.27 27 ILE B CA 1
ATOM 731 C C . ILE B 1 27 ? 23.420 61.077 37.081 1.00 2.75 27 ILE B C 1
ATOM 732 O O . ILE B 1 27 ? 24.510 61.173 36.550 1.00 2.00 27 ILE B O 1
ATOM 737 N N . ALA B 1 28 ? 22.495 60.218 36.651 1.00 3.13 28 ALA B N 1
ATOM 738 C CA . ALA B 1 28 ? 22.702 59.395 35.450 1.00 2.95 28 ALA B CA 1
ATOM 739 C C . ALA B 1 28 ? 23.020 60.259 34.189 1.00 3.03 28 ALA B C 1
ATOM 740 O O . ALA B 1 28 ? 24.025 60.047 33.475 1.00 2.00 28 ALA B O 1
ATOM 742 N N . ASN B 1 29 ? 22.156 61.227 33.929 1.00 3.48 29 ASN B N 1
ATOM 743 C CA . ASN B 1 29 ? 22.329 62.180 32.797 1.00 4.20 29 ASN B CA 1
ATOM 744 C C . ASN B 1 29 ? 23.674 62.905 32.825 1.00 3.77 29 ASN B C 1
ATOM 745 O O . ASN B 1 29 ? 24.385 63.003 31.814 1.00 3.96 29 ASN B O 1
ATOM 750 N N . LEU B 1 30 ? 24.017 63.407 33.996 1.00 3.01 30 LEU B N 1
ATOM 751 C CA . LEU B 1 30 ? 25.259 64.082 34.151 1.00 3.48 30 LEU B CA 1
ATOM 752 C C . LEU B 1 30 ? 26.401 63.170 33.762 1.00 2.92 3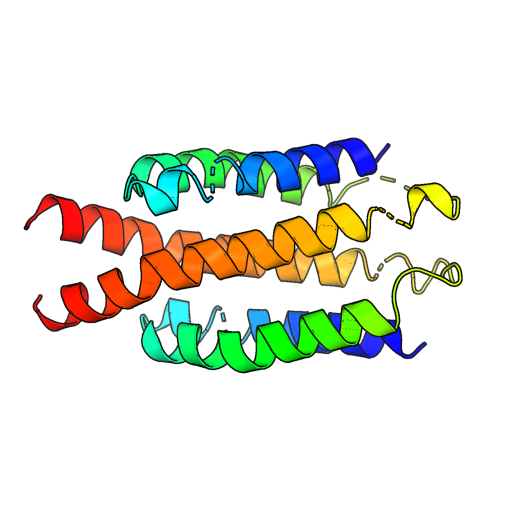0 LEU B C 1
ATOM 753 O O . LEU B 1 30 ? 27.333 63.602 33.111 1.00 2.60 30 LEU B O 1
ATOM 758 N N . THR B 1 31 ? 26.317 61.891 34.147 1.00 3.08 31 THR B N 1
ATOM 759 C CA . THR B 1 31 ? 27.405 60.962 33.932 1.00 2.67 31 THR B CA 1
ATOM 760 C C . THR B 1 31 ? 27.524 60.650 32.478 1.00 3.34 31 THR B C 1
ATOM 761 O O . THR B 1 31 ? 28.607 60.279 32.035 1.00 4.30 31 THR B O 1
ATOM 765 N N . SER B 1 32 ? 26.424 60.794 31.743 1.00 3.61 32 SER B N 1
ATOM 766 C CA . SER B 1 32 ? 26.423 60.681 30.293 1.00 3.71 32 SER B CA 1
ATOM 767 C C . SER B 1 32 ? 27.175 61.862 29.647 1.00 3.73 32 SER B C 1
ATOM 768 O O . SER B 1 32 ? 28.011 61.681 28.745 1.00 3.70 32 SER B O 1
ATOM 771 N N . ARG B 1 33 ? 26.879 63.073 30.095 1.00 3.36 33 ARG B N 1
ATOM 772 C CA . ARG B 1 33 ? 27.657 64.216 29.690 1.00 3.80 33 ARG B CA 1
ATOM 773 C C . ARG B 1 33 ? 29.133 64.040 30.038 1.00 3.98 33 ARG B C 1
ATOM 774 O O . ARG B 1 33 ? 29.995 64.450 29.260 1.00 4.15 33 ARG B O 1
ATOM 790 N N . LEU B 1 35 ? 30.759 61.106 30.260 1.00 2.98 35 LEU B N 1
ATOM 791 C CA . LEU B 1 35 ? 31.229 60.080 29.311 1.00 2.64 35 LEU B CA 1
ATOM 792 C C . LEU B 1 35 ? 31.521 60.729 27.964 1.00 2.39 35 LEU B C 1
ATOM 793 O O . LEU B 1 35 ? 32.601 60.518 27.430 1.00 3.46 35 LEU B O 1
ATOM 798 N N . ALA B 1 36 ? 30.596 61.545 27.455 1.00 2.00 36 ALA B N 1
ATOM 799 C CA . ALA B 1 36 ? 30.786 62.289 26.192 1.00 2.00 36 ALA B CA 1
ATOM 800 C C . ALA B 1 36 ? 32.012 63.213 26.220 1.00 2.00 36 ALA B C 1
ATOM 801 O O . ALA B 1 36 ? 32.749 63.298 25.233 1.00 2.00 36 ALA B O 1
ATOM 803 N N . ALA B 1 37 ? 32.219 63.898 27.335 1.00 2.00 37 ALA B N 1
ATOM 804 C CA . ALA B 1 37 ? 33.382 64.765 27.497 1.00 2.00 37 ALA B CA 1
ATOM 805 C C . ALA B 1 37 ? 34.673 63.917 27.499 1.00 2.00 37 ALA B C 1
ATOM 806 O O . ALA B 1 37 ? 35.611 64.205 26.743 1.00 2.00 37 ALA B O 1
ATOM 808 N N . ALA B 1 38 ? 34.683 62.875 28.338 1.00 2.00 38 ALA B N 1
ATOM 809 C CA . ALA B 1 38 ? 35.765 61.893 28.448 1.00 2.19 38 ALA B CA 1
ATOM 810 C C . ALA B 1 38 ? 36.158 61.424 27.068 1.00 2.95 38 ALA B C 1
ATOM 811 O O . ALA B 1 38 ? 37.300 61.516 26.665 1.00 3.69 38 ALA B O 1
ATOM 813 N N . ASN B 1 39 ? 35.180 60.945 26.310 1.00 3.97 39 ASN B N 1
ATOM 814 C CA . ASN B 1 39 ? 35.440 60.510 24.935 1.00 3.70 39 ASN B CA 1
ATOM 815 C C . ASN B 1 39 ? 36.197 61.546 24.117 1.00 3.49 39 ASN B C 1
ATOM 816 O O . ASN B 1 39 ? 37.005 61.206 23.262 1.00 4.67 39 ASN B O 1
ATOM 821 N N . ALA B 1 40 ? 35.888 62.815 24.358 1.00 2.96 40 ALA B N 1
ATOM 822 C CA . ALA B 1 40 ? 36.493 63.929 23.655 1.00 2.02 40 ALA B CA 1
ATOM 823 C C . ALA B 1 40 ? 37.809 64.411 24.327 1.00 2.00 40 ALA B C 1
ATOM 824 O O . ALA B 1 40 ? 38.431 65.369 23.854 1.00 2.00 40 ALA B O 1
ATOM 826 N N . SER B 1 41 ? 38.189 63.762 25.427 1.00 2.00 41 SER B N 1
ATOM 827 C CA . SER B 1 41 ? 39.379 64.117 26.197 1.00 2.00 41 SER B CA 1
ATOM 828 C C . SER B 1 41 ? 39.334 65.502 26.827 1.00 2.82 41 SER B C 1
ATOM 829 O O . SER B 1 41 ? 40.378 66.076 27.088 1.00 2.83 41 SER B O 1
ATOM 832 N N . ASN B 1 42 ? 38.131 66.032 27.058 1.00 3.89 42 ASN B N 1
ATOM 833 C CA . ASN B 1 42 ? 37.948 67.330 27.684 1.00 4.64 42 ASN B CA 1
ATOM 834 C C . ASN B 1 42 ? 37.855 67.142 29.217 1.00 4.81 42 ASN B C 1
ATOM 835 O O . ASN B 1 42 ? 36.782 67.285 29.809 1.00 5.11 42 ASN B O 1
ATOM 840 N N . TRP B 1 43 ? 38.994 66.845 29.848 1.00 4.12 43 TRP B N 1
ATOM 841 C CA . TRP B 1 43 ? 39.021 66.485 31.279 1.00 4.03 43 TRP B CA 1
ATOM 842 C C . TRP B 1 43 ? 38.536 67.563 32.221 1.00 4.22 43 TRP B C 1
ATOM 843 O O . TRP B 1 43 ? 37.941 67.253 33.264 1.00 3.61 43 TRP B O 1
ATOM 854 N N . ASP B 1 44 ? 38.803 68.813 31.849 1.00 4.90 44 ASP B N 1
ATOM 855 C CA . ASP B 1 44 ? 38.319 69.996 32.572 1.00 6.27 44 ASP B CA 1
ATOM 856 C C . ASP B 1 44 ? 36.826 70.016 32.664 1.00 7.08 44 ASP B C 1
ATOM 857 O O . ASP B 1 44 ? 36.256 70.310 33.712 1.00 6.77 44 ASP B O 1
ATOM 862 N N . LEU B 1 45 ? 36.191 69.737 31.534 1.00 8.36 45 LEU B N 1
ATOM 863 C CA . LEU B 1 45 ? 34.754 69.731 31.490 1.00 9.75 45 LEU B CA 1
ATOM 864 C C . LEU B 1 45 ? 34.230 68.552 32.316 1.00 9.85 45 LEU B C 1
ATOM 865 O O . LEU B 1 45 ? 33.269 68.729 33.097 1.00 10.08 45 LEU B O 1
ATOM 870 N N . VAL B 1 46 ? 34.860 67.369 32.189 1.00 9.73 46 VAL B N 1
ATOM 871 C CA . VAL B 1 46 ? 34.494 66.227 33.070 1.00 9.53 46 VAL B CA 1
ATOM 872 C C . VAL B 1 46 ? 34.605 66.693 34.539 1.00 9.69 46 VAL B C 1
ATOM 873 O O . VAL B 1 46 ? 33.714 66.497 35.345 1.00 9.98 46 VAL B O 1
ATOM 877 N N . LEU B 1 47 ? 35.700 67.348 34.864 1.00 10.41 47 LEU B N 1
ATOM 878 C CA . LEU B 1 47 ? 35.903 67.867 36.206 1.00 11.26 47 LEU B CA 1
ATOM 879 C C . LEU B 1 47 ? 34.842 68.889 36.681 1.00 12.41 47 LEU B C 1
ATOM 880 O O . LEU B 1 47 ? 34.498 68.889 37.867 1.00 11.86 47 LEU B O 1
ATOM 885 N N . ASN B 1 48 ? 34.339 69.746 35.772 1.00 13.45 48 ASN B N 1
ATOM 886 C CA . ASN B 1 48 ? 33.350 70.788 36.139 1.00 14.30 48 ASN B CA 1
ATOM 887 C C . ASN B 1 48 ? 31.950 70.195 36.434 1.00 14.84 48 ASN B C 1
ATOM 888 O O . ASN B 1 48 ? 31.230 70.646 37.322 1.00 14.73 48 ASN B O 1
ATOM 891 N N . HIS B 1 49 ? 31.585 69.163 35.686 1.00 15.81 49 HIS B N 1
ATOM 892 C CA . HIS B 1 49 ? 30.383 68.390 35.959 1.00 16.36 49 HIS B CA 1
ATOM 893 C C . HIS B 1 49 ? 30.518 67.623 37.306 1.00 16.68 49 HIS B C 1
ATOM 894 O O . HIS B 1 49 ? 29.527 67.305 37.953 1.00 16.77 49 HIS B O 1
ATOM 901 N N . GLY B 1 50 ? 31.748 67.320 37.722 1.00 17.04 50 GLY B N 1
ATOM 902 C CA . GLY B 1 50 ? 31.997 66.586 38.960 1.00 16.46 50 GLY B CA 1
ATOM 903 C C . GLY B 1 50 ? 31.529 67.356 40.171 1.00 16.36 50 GLY B C 1
ATOM 904 O O . GLY B 1 50 ? 31.115 66.743 41.175 1.00 16.59 50 GLY B O 1
ATOM 905 N N . GLN B 1 51 ? 31.578 68.691 40.081 1.00 15.93 51 GLN B N 1
ATOM 906 C CA . GLN B 1 51 ? 30.988 69.566 41.116 1.00 16.09 51 GLN B CA 1
ATOM 907 C C . GLN B 1 51 ? 29.472 69.285 41.214 1.00 15.80 51 GLN B C 1
ATOM 908 O O . GLN B 1 51 ? 28.913 69.152 42.310 1.00 14.88 51 GLN B O 1
ATOM 911 N N . GLU B 1 52 ? 28.837 69.164 40.042 1.00 15.58 52 GLU B N 1
ATOM 912 C CA . GLU B 1 52 ? 27.392 68.983 39.940 1.00 15.24 52 GLU B CA 1
ATOM 913 C C . GLU B 1 52 ? 26.977 67.618 40.497 1.00 13.42 52 GLU B C 1
ATOM 914 O O . GLU B 1 52 ? 25.981 67.508 41.193 1.00 13.02 52 GLU B O 1
ATOM 920 N N . TYR B 1 53 ? 27.756 66.592 40.178 1.00 11.59 53 TYR B N 1
ATOM 921 C CA . TYR B 1 53 ? 27.553 65.213 40.673 1.00 10.38 53 TYR B CA 1
ATOM 922 C C . TYR B 1 53 ? 27.581 65.170 42.196 1.00 9.50 53 TYR B C 1
ATOM 923 O O . TYR B 1 53 ? 26.650 64.741 42.819 1.00 9.07 53 TYR B O 1
ATOM 932 N N . VAL B 1 54 ? 28.676 65.629 42.771 1.00 9.19 54 VAL B N 1
ATOM 933 C CA . VAL B 1 54 ? 28.844 65.684 44.210 1.00 9.06 54 VAL B CA 1
ATOM 934 C C . VAL B 1 54 ? 27.692 66.401 44.898 1.00 9.51 54 VAL B C 1
ATOM 935 O O . VAL B 1 54 ? 27.117 65.883 45.845 1.00 9.62 54 VAL B O 1
ATOM 939 N N . CYS B 1 55 ? 27.351 67.584 44.409 1.00 10.01 55 CYS B N 1
ATOM 940 C CA . CYS B 1 55 ? 26.159 68.307 44.868 1.00 10.73 55 CYS B CA 1
ATOM 941 C C . CYS B 1 55 ? 24.870 67.458 44.783 1.00 10.34 55 CYS B C 1
ATOM 942 O O . CYS B 1 55 ? 24.079 67.432 45.711 1.00 10.22 55 CYS B O 1
ATOM 945 N N . LEU B 1 56 ? 24.679 66.726 43.691 1.00 10.33 56 LEU B N 1
ATOM 946 C CA . LEU B 1 56 ? 23.512 65.856 43.583 1.00 10.39 56 LEU B CA 1
ATOM 947 C C . LEU B 1 56 ? 23.596 64.693 44.564 1.00 10.80 56 LEU B C 1
ATOM 948 O O . LEU B 1 56 ? 22.606 64.357 45.215 1.00 10.97 56 LEU B O 1
ATOM 953 N N . VAL B 1 57 ? 24.786 64.101 44.677 1.00 11.37 57 VAL B N 1
ATOM 954 C CA . VAL B 1 57 ? 25.048 63.033 45.660 1.00 11.75 57 VAL B CA 1
ATOM 955 C C . VAL B 1 57 ? 24.754 63.468 47.094 1.00 12.12 57 VAL B C 1
ATOM 956 O O . VAL B 1 57 ? 24.168 62.714 47.847 1.00 12.86 57 VAL B O 1
ATOM 960 N N . GLU B 1 58 ? 25.178 64.667 47.482 1.00 12.67 58 GLU B N 1
ATOM 961 C CA . GLU B 1 58 ? 24.946 65.137 48.848 1.00 13.27 58 GLU B CA 1
ATOM 962 C C . GLU B 1 58 ? 23.475 65.536 49.044 1.00 12.99 58 GLU B C 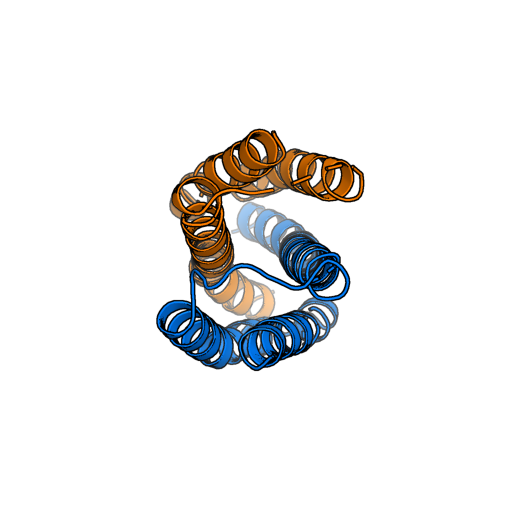1
ATOM 963 O O . GLU B 1 58 ? 22.930 65.320 50.107 1.00 12.37 58 GLU B O 1
ATOM 969 N N . ARG B 1 59 ? 22.842 66.069 47.998 1.00 13.34 59 ARG B N 1
ATOM 970 C CA . ARG B 1 59 ? 21.383 66.260 47.943 1.00 13.73 59 ARG B CA 1
ATOM 971 C C . ARG B 1 59 ? 20.637 64.925 48.195 1.00 14.19 59 ARG B C 1
ATOM 972 O O . ARG B 1 59 ? 19.512 64.904 48.701 1.00 14.32 59 ARG B O 1
ATOM 975 N N . LEU B 1 60 ? 21.272 63.810 47.853 1.00 14.64 60 LEU B N 1
ATOM 976 C CA . LEU B 1 60 ? 20.697 62.486 48.130 1.00 15.02 60 LEU B CA 1
ATOM 977 C C . LEU B 1 60 ? 20.663 62.162 49.618 1.00 15.52 60 LEU B C 1
ATOM 978 O O . LEU B 1 60 ? 19.639 61.721 50.100 1.00 16.01 60 LEU B O 1
ATOM 983 N N . ARG B 1 61 ? 21.773 62.356 50.332 1.00 16.02 61 ARG B N 1
ATOM 984 C CA . ARG B 1 61 ? 21.824 62.163 51.788 1.00 16.40 61 ARG B CA 1
ATOM 985 C C . ARG B 1 61 ? 20.740 62.970 52.536 1.00 16.73 61 ARG B C 1
ATOM 986 O O . ARG B 1 61 ? 21.068 63.832 53.345 1.00 16.80 61 ARG B O 1
ATOM 994 N N . GLU B 1 62 ? 19.457 62.694 52.306 1.00 17.05 62 GLU B N 1
ATOM 995 C CA . GLU B 1 62 ? 18.426 63.711 52.583 1.00 17.37 62 GLU B CA 1
ATOM 996 C C . GLU B 1 62 ? 17.006 63.294 52.113 1.00 17.51 62 GLU B C 1
ATOM 997 O O . GLU B 1 62 ? 16.814 62.574 51.113 1.00 17.12 62 GLU B O 1
ATOM 1003 N N . LEU B 1 69 ? 8.390 52.840 47.664 1.00 30.91 69 LEU B N 1
ATOM 1004 C CA . LEU B 1 69 ? 8.763 52.712 46.235 1.00 31.07 69 LEU B CA 1
ATOM 1005 C C . LEU B 1 69 ? 8.115 51.480 45.543 1.00 31.13 69 LEU B C 1
ATOM 1006 O O . LEU B 1 69 ? 8.452 50.331 45.866 1.00 31.00 69 LEU B O 1
ATOM 1008 N N . ASP B 1 70 ? 7.197 51.721 44.592 1.00 31.07 70 ASP B N 1
ATOM 1009 C CA . ASP B 1 70 ? 6.508 50.623 43.870 1.00 30.87 70 ASP B CA 1
ATOM 1010 C C . ASP B 1 70 ? 7.453 49.938 42.856 1.00 30.88 70 ASP B C 1
ATOM 1011 O O . ASP B 1 70 ? 8.581 50.412 42.644 1.00 31.17 70 ASP B O 1
ATOM 1016 N N . GLU B 1 71 ? 7.011 48.831 42.250 1.00 30.55 71 GLU B N 1
ATOM 1017 C CA . GLU B 1 71 ? 7.937 47.915 41.547 1.00 30.29 71 GLU B CA 1
ATOM 1018 C C . GLU B 1 71 ? 8.485 48.547 40.256 1.00 29.55 71 GLU B C 1
ATOM 1019 O O . GLU B 1 71 ? 9.711 48.473 39.989 1.00 29.15 71 GLU B O 1
ATOM 1025 N N . ALA B 1 72 ? 7.573 49.165 39.484 1.00 28.28 72 ALA B N 1
ATOM 1026 C CA . ALA B 1 72 ? 7.909 49.978 38.312 1.00 27.31 72 ALA B CA 1
ATOM 1027 C C . ALA B 1 72 ? 8.945 51.030 38.674 1.00 26.47 72 ALA B C 1
ATOM 1028 O O . ALA B 1 72 ? 9.882 51.274 37.919 1.00 26.88 72 ALA B O 1
ATOM 1030 N N . ALA B 1 73 ? 8.774 51.641 39.842 1.00 25.22 73 ALA B N 1
ATOM 1031 C CA . ALA B 1 73 ? 9.672 52.682 40.319 1.00 24.26 73 ALA B CA 1
ATOM 1032 C C . ALA B 1 73 ? 11.023 52.102 40.728 1.00 23.60 73 ALA B C 1
ATOM 1033 O O . ALA B 1 73 ? 12.032 52.748 40.568 1.00 21.92 73 ALA B O 1
ATOM 1035 N N . ARG B 1 74 ? 11.041 50.887 41.261 1.00 23.66 74 ARG B N 1
ATOM 1036 C CA . ARG B 1 74 ? 12.298 50.284 41.676 1.00 24.16 74 ARG B CA 1
ATOM 1037 C C . ARG B 1 74 ? 13.055 49.769 40.455 1.00 23.72 74 ARG B C 1
ATOM 1038 O O . ARG B 1 74 ? 14.273 49.834 40.431 1.00 23.85 74 ARG B O 1
ATOM 1046 N N . GLY B 1 75 ? 12.345 49.293 39.440 1.00 23.41 75 GLY B N 1
ATOM 1047 C CA . GLY B 1 75 ? 12.982 48.967 38.169 1.00 23.32 75 GLY B CA 1
ATOM 1048 C C . GLY B 1 75 ? 13.614 50.190 37.531 1.00 23.54 75 GLY B C 1
ATOM 1049 O O . GLY B 1 75 ? 14.698 50.139 36.974 1.00 22.50 75 GLY B O 1
ATOM 1058 N N . LYS B 1 77 ? 14.663 53.080 39.110 1.00 22.56 77 LYS B N 1
ATOM 1059 C CA . LYS B 1 77 ? 15.816 53.438 39.926 1.00 21.17 77 LYS B CA 1
ATOM 1060 C C . LYS B 1 77 ? 16.984 52.510 39.642 1.00 18.78 77 LYS B C 1
ATOM 1061 O O . LYS B 1 77 ? 18.114 52.982 39.448 1.00 18.49 77 LYS B O 1
ATOM 1067 N N . PHE B 1 78 ? 16.723 51.198 39.662 1.00 15.46 78 PHE B N 1
ATOM 1068 C CA . PHE B 1 78 ? 17.787 50.236 39.453 1.00 13.78 78 PHE B CA 1
ATOM 1069 C C . PHE B 1 78 ? 18.492 50.425 38.092 1.00 12.12 78 PHE B C 1
ATOM 1070 O O . PHE B 1 78 ? 19.702 50.430 38.046 1.00 11.03 78 PHE B O 1
ATOM 1078 N N . ASP B 1 79 ? 17.706 50.615 37.028 1.00 10.25 79 ASP B N 1
ATOM 1079 C CA . ASP B 1 79 ? 18.200 50.979 35.691 1.00 10.22 79 ASP B CA 1
ATOM 1080 C C . ASP B 1 79 ? 19.092 52.202 35.648 1.00 10.69 79 ASP B C 1
ATOM 1081 O O . ASP B 1 79 ? 20.002 52.252 34.821 1.00 11.27 79 ASP B O 1
ATOM 1086 N N . LEU B 1 80 ? 18.803 53.183 36.490 1.00 10.73 80 LEU B N 1
ATOM 1087 C CA . LEU B 1 80 ? 19.505 54.459 36.483 1.00 11.52 80 LEU B CA 1
ATOM 1088 C C . LEU B 1 80 ? 20.850 54.236 37.142 1.00 13.09 80 LEU B C 1
ATOM 1089 O O . LEU B 1 80 ? 21.916 54.697 36.661 1.00 12.95 80 LEU B O 1
ATOM 1094 N N . LEU B 1 81 ? 20.763 53.510 38.256 1.00 14.08 81 LEU B N 1
ATOM 1095 C CA . LEU B 1 81 ? 21.918 53.096 39.026 1.00 14.63 81 LEU B CA 1
ATOM 1096 C C . LEU B 1 81 ? 22.923 52.352 38.139 1.00 14.26 81 LEU B C 1
ATOM 1097 O O . LEU B 1 81 ? 24.082 52.732 38.061 1.00 13.62 81 LEU B O 1
ATOM 1102 N N . VAL B 1 82 ? 22.458 51.335 37.417 1.00 14.17 82 VAL B N 1
ATOM 1103 C CA . VAL B 1 82 ? 23.359 50.560 36.548 1.00 14.84 82 VAL B CA 1
ATOM 1104 C C . VAL B 1 82 ? 24.034 51.470 35.531 1.00 14.16 82 VAL B C 1
ATOM 1105 O O . VAL B 1 82 ? 25.199 51.312 35.177 1.00 14.64 82 VAL B O 1
ATOM 1109 N N . ARG B 1 83 ? 23.275 52.430 35.049 1.00 13.80 83 ARG B N 1
ATOM 1110 C CA . ARG B 1 83 ? 23.792 53.376 34.089 1.00 13.02 83 ARG B CA 1
ATOM 1111 C C . ARG B 1 83 ? 24.850 54.265 34.732 1.00 12.30 83 ARG B C 1
ATOM 1112 O O . ARG B 1 83 ? 25.910 54.468 34.135 1.00 12.50 83 ARG B O 1
ATOM 1120 N N . ILE B 1 84 ? 24.568 54.807 35.927 1.00 11.10 84 ILE B N 1
ATOM 1121 C CA . ILE B 1 84 ? 25.594 55.567 36.675 1.00 10.30 84 ILE B CA 1
ATOM 1122 C C . ILE B 1 84 ? 26.903 54.768 36.938 1.00 10.57 84 ILE B C 1
ATOM 1123 O O . ILE B 1 84 ? 28.045 55.266 36.765 1.00 11.14 84 ILE B O 1
ATOM 1128 N N . LEU B 1 85 ? 26.712 53.550 37.393 1.00 11.07 85 LEU B N 1
ATOM 1129 C CA . LEU B 1 85 ? 27.805 52.615 37.662 1.00 11.22 85 LEU B CA 1
ATOM 1130 C C . LEU B 1 85 ? 28.604 52.295 36.429 1.00 11.74 85 LEU B C 1
ATOM 1131 O O . LEU B 1 85 ? 29.830 52.343 36.472 1.00 13.85 85 LEU B O 1
ATOM 1136 N N . GLU B 1 86 ? 27.931 51.981 35.329 1.00 12.21 86 GLU B N 1
ATOM 1137 C CA . GLU B 1 86 ? 28.629 51.821 34.036 1.00 12.49 86 GLU B CA 1
ATOM 1138 C C . GLU B 1 86 ? 29.362 53.085 33.575 1.00 11.32 86 GLU B C 1
ATOM 1139 O O . GLU B 1 86 ? 30.463 52.989 33.044 1.00 10.87 86 GLU B O 1
ATOM 1145 N N . ASN B 1 87 ? 28.777 54.255 33.812 1.00 10.70 87 ASN B N 1
ATOM 1146 C CA . ASN B 1 87 ? 29.359 55.485 33.302 1.00 10.74 87 ASN B CA 1
ATOM 1147 C C . ASN B 1 87 ? 30.649 55.881 34.006 1.00 11.03 87 ASN B C 1
ATOM 1148 O O . ASN B 1 87 ? 31.614 56.302 33.361 1.00 12.96 87 ASN B O 1
ATOM 1153 N N . ASP B 1 88 ? 30.673 55.712 35.314 1.00 10.88 88 ASP B N 1
ATOM 1154 C CA . ASP B 1 88 ? 31.842 55.994 36.135 1.00 9.59 88 ASP B CA 1
ATOM 1155 C C . ASP B 1 88 ? 32.917 55.070 35.660 1.00 9.45 88 ASP B C 1
ATOM 1156 O O . ASP B 1 88 ? 34.029 55.508 35.455 1.00 11.44 88 ASP B O 1
ATOM 1161 N N . ALA B 1 89 ? 32.588 53.800 35.431 1.00 7.82 89 ALA B N 1
ATOM 1162 C CA . ALA B 1 89 ? 33.596 52.854 35.036 1.00 7.01 89 ALA B CA 1
ATOM 1163 C C . ALA B 1 89 ? 34.088 53.199 33.632 1.00 6.09 89 ALA B C 1
ATOM 1164 O O . ALA B 1 89 ? 35.276 53.127 33.363 1.00 7.07 89 ALA B O 1
ATOM 1166 N N . ALA B 1 90 ? 33.182 53.598 32.744 1.00 5.22 90 ALA B N 1
ATOM 1167 C CA . ALA B 1 90 ? 33.552 53.927 31.346 1.00 3.79 90 ALA B CA 1
ATOM 1168 C C . ALA B 1 90 ? 34.470 55.117 31.313 1.00 3.82 90 ALA B C 1
ATOM 1169 O O . ALA B 1 90 ? 35.430 55.102 30.589 1.00 4.45 90 ALA B O 1
ATOM 1171 N N . VAL B 1 91 ? 34.233 56.129 32.139 1.00 5.80 91 VAL B N 1
ATOM 1172 C CA . VAL B 1 91 ? 35.145 57.275 32.213 1.00 6.81 91 VAL B CA 1
ATOM 1173 C C . VAL B 1 91 ? 36.521 56.865 32.773 1.00 8.54 91 VAL B C 1
ATOM 1174 O O . VAL B 1 91 ? 37.542 57.216 32.194 1.00 9.43 91 VAL B O 1
ATOM 1178 N N . ARG B 1 92 ? 36.574 56.089 33.866 1.00 9.10 92 ARG B N 1
ATOM 1179 C CA . ARG B 1 92 ? 37.852 55.620 34.398 1.00 8.60 92 ARG B CA 1
ATOM 1180 C C . ARG B 1 92 ? 38.626 54.865 33.329 1.00 9.53 92 ARG B C 1
ATOM 1181 O O . ARG B 1 92 ? 39.808 55.067 33.173 1.00 10.03 92 ARG B O 1
ATOM 1189 N N . ASP B 1 93 ? 37.955 53.979 32.608 1.00 10.22 93 ASP B N 1
ATOM 1190 C CA . ASP B 1 93 ? 38.579 53.198 31.535 1.00 11.92 93 ASP B CA 1
ATOM 1191 C C . ASP B 1 93 ? 39.158 54.024 30.382 1.00 11.62 93 ASP B C 1
ATOM 1192 O O . ASP B 1 93 ? 40.132 53.616 29.788 1.00 12.06 93 ASP B O 1
ATOM 1197 N N . LEU B 1 94 ? 38.563 55.173 30.081 1.00 10.88 94 LEU B N 1
ATOM 1198 C CA . LEU B 1 94 ? 39.142 56.124 29.134 1.00 10.04 94 LEU B CA 1
ATOM 1199 C C . LEU B 1 94 ? 40.280 56.887 29.786 1.00 9.56 94 LEU B C 1
ATOM 1200 O O . LEU B 1 94 ? 41.370 56.914 29.262 1.00 11.17 94 LEU B O 1
ATOM 1205 N N . ALA B 1 95 ? 40.031 57.497 30.939 1.00 9.07 95 ALA B N 1
ATOM 1206 C CA . ALA B 1 95 ? 40.968 58.469 31.563 1.00 8.34 95 ALA B CA 1
ATOM 1207 C C . ALA B 1 95 ? 42.264 57.870 32.084 1.00 8.51 95 ALA B C 1
ATOM 1208 O O . ALA B 1 95 ? 43.338 58.465 31.908 1.00 7.48 95 ALA B O 1
ATOM 1210 N N . LEU B 1 96 ? 42.173 56.702 32.725 1.00 9.15 96 LEU B N 1
ATOM 1211 C CA . LEU B 1 96 ? 43.302 56.180 33.495 1.00 10.25 96 LEU B CA 1
ATOM 1212 C C . LEU B 1 96 ? 44.467 55.602 32.706 1.00 10.45 96 LEU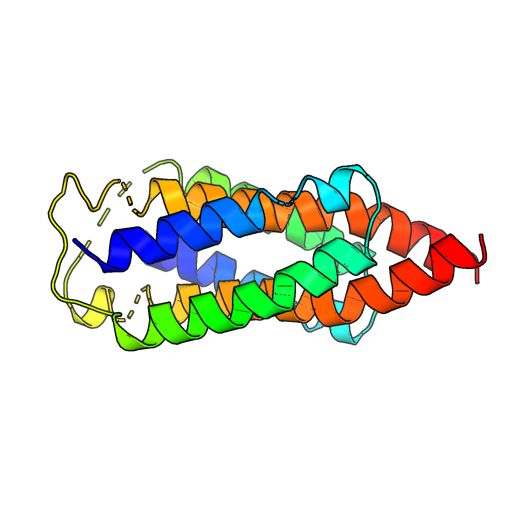 B C 1
ATOM 1213 O O . LEU B 1 96 ? 45.629 55.750 33.131 1.00 10.78 96 LEU B O 1
ATOM 1218 N N . PRO B 1 97 ? 44.191 54.925 31.574 1.00 9.72 97 PRO B N 1
ATOM 1219 C CA . PRO B 1 97 ? 45.390 54.500 30.837 1.00 9.07 97 PRO B CA 1
ATOM 1220 C C . PRO B 1 97 ? 46.168 55.717 30.305 1.00 8.56 97 PRO B C 1
ATOM 1221 O O . PRO B 1 97 ? 47.395 55.679 30.268 1.00 9.48 97 PRO B O 1
ATOM 1225 N N . GLN B 1 98 ? 45.478 56.784 29.923 1.00 8.36 98 GLN B N 1
ATOM 1226 C CA . GLN B 1 98 ? 46.170 58.004 29.471 1.00 8.69 98 GLN B CA 1
ATOM 1227 C C . GLN B 1 98 ? 46.998 58.579 30.597 1.00 8.24 98 GLN B C 1
ATOM 1228 O O . GLN B 1 98 ? 48.155 58.933 30.420 1.00 8.70 98 GLN B O 1
ATOM 1234 N N . LEU B 1 99 ? 46.413 58.617 31.786 1.00 7.98 99 LEU B N 1
ATOM 1235 C CA . LEU B 1 99 ? 47.098 59.129 32.967 1.00 6.79 99 LEU B CA 1
ATOM 1236 C C . LEU B 1 99 ? 48.271 58.203 33.384 1.00 6.62 99 LEU B C 1
ATOM 1237 O O . LEU B 1 99 ? 49.334 58.686 33.745 1.00 5.74 99 LEU B O 1
ATOM 1242 N N . ALA B 1 100 ? 48.072 56.891 33.350 1.00 6.13 100 ALA B N 1
ATOM 1243 C CA . ALA B 1 100 ? 49.139 55.999 33.729 1.00 6.37 100 ALA B CA 1
ATOM 1244 C C . ALA B 1 100 ? 50.350 56.286 32.856 1.00 7.08 100 ALA B C 1
ATOM 1245 O O . ALA B 1 100 ? 51.445 56.414 33.343 1.00 6.34 100 ALA B O 1
ATOM 1247 N N . ARG B 1 101 ? 50.137 56.476 31.559 1.00 9.56 101 ARG B N 1
ATOM 1248 C CA . ARG B 1 101 ? 51.273 56.556 30.649 1.00 10.93 101 ARG B CA 1
ATOM 1249 C C . ARG B 1 101 ? 51.899 57.962 30.601 1.00 12.50 101 ARG B C 1
ATOM 1250 O O . ARG B 1 101 ? 53.111 58.092 30.420 1.00 12.99 101 ARG B O 1
ATOM 1258 N N . LEU B 1 102 ? 51.107 58.999 30.842 1.00 14.74 102 LEU B N 1
ATOM 1259 C CA . LEU B 1 102 ? 51.667 60.359 31.028 1.00 16.99 102 LEU B CA 1
ATOM 1260 C C . LEU B 1 102 ? 52.433 60.598 32.354 1.00 18.41 102 LEU B C 1
ATOM 1261 O O . LEU B 1 102 ? 53.457 61.282 32.321 1.00 19.14 102 LEU B O 1
ATOM 1266 N N . SER B 1 103 ? 51.986 60.059 33.502 1.00 20.32 103 SER B N 1
ATOM 1267 C CA . SER B 1 103 ? 52.764 60.194 34.779 1.00 21.96 103 SER B CA 1
ATOM 1268 C C . SER B 1 103 ? 54.101 59.492 34.687 1.00 23.20 103 SER B C 1
ATOM 1269 O O . SER B 1 103 ? 55.078 59.916 35.297 1.00 24.14 103 SER B O 1
ATOM 1272 N N . ASP B 1 104 ? 54.103 58.384 33.954 1.00 24.50 104 ASP B N 1
ATOM 1273 C CA . ASP B 1 104 ? 55.270 57.550 33.749 1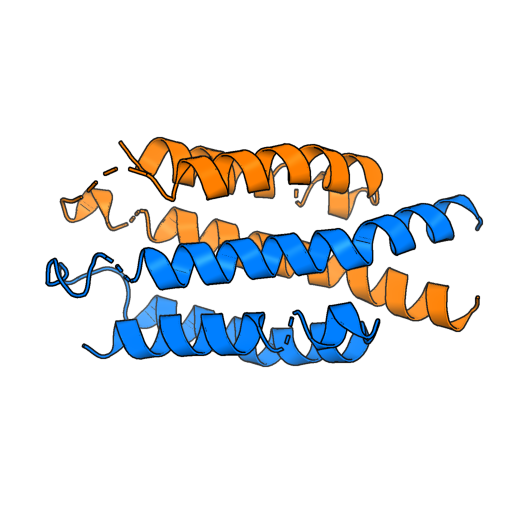.00 25.37 104 ASP B CA 1
ATOM 1274 C C . ASP B 1 104 ? 56.344 58.287 32.937 1.00 25.73 104 ASP B C 1
ATOM 1275 O O . ASP B 1 104 ? 57.550 58.159 33.188 1.00 26.22 104 ASP B O 1
ATOM 1280 N N . LEU B 1 105 ? 55.908 59.037 31.944 1.00 26.35 105 LEU B N 1
ATOM 1281 C CA . LEU B 1 105 ? 56.812 59.855 31.158 1.00 26.80 105 LEU B CA 1
ATOM 1282 C C . LEU B 1 105 ? 57.387 60.917 32.102 1.00 27.41 105 LEU B C 1
ATOM 1283 O O . LEU B 1 105 ? 58.621 60.980 32.317 1.00 27.75 105 LEU B O 1
ATOM 1288 N N . LEU B 1 106 ? 56.478 61.665 32.734 1.00 28.11 106 LEU B N 1
ATOM 1289 C CA . LEU B 1 106 ? 56.806 62.821 33.576 1.00 28.58 106 LEU B CA 1
ATOM 1290 C C . LEU B 1 106 ? 57.066 62.450 35.049 1.00 28.84 106 LEU B C 1
ATOM 1291 O O . LEU B 1 106 ? 57.800 61.504 35.360 1.00 28.90 106 LEU B O 1
#